Protein AF-A0A3C1SJG8-F1 (afdb_monomer_lite)

Structure (mmCIF, N/CA/C/O backbone):
data_AF-A0A3C1SJG8-F1
#
_entry.id   AF-A0A3C1SJG8-F1
#
loop_
_atom_site.group_PDB
_atom_site.id
_atom_site.type_symbol
_atom_site.label_atom_id
_atom_site.label_alt_id
_atom_site.label_comp_id
_atom_site.label_asym_id
_atom_site.label_entity_id
_atom_site.label_seq_id
_atom_site.pdbx_PDB_ins_code
_atom_site.Cartn_x
_atom_site.Cartn_y
_atom_site.Cartn_z
_atom_site.occupancy
_atom_site.B_iso_or_equiv
_atom_site.auth_seq_id
_atom_site.auth_comp_id
_atom_site.auth_asym_id
_atom_site.auth_atom_id
_atom_site.pdbx_PDB_model_num
ATOM 1 N N . ASP A 1 1 ? 5.113 7.744 7.994 1.00 65.56 1 ASP A N 1
ATOM 2 C CA . ASP A 1 1 ? 3.992 7.647 8.958 1.00 65.56 1 ASP A CA 1
ATOM 3 C C . ASP A 1 1 ? 2.917 8.729 8.841 1.00 65.56 1 ASP A C 1
ATOM 5 O O . ASP A 1 1 ? 2.100 8.865 9.743 1.00 65.56 1 ASP A O 1
ATOM 9 N N . GLU A 1 2 ? 2.831 9.454 7.723 1.00 89.38 2 GLU A N 1
ATOM 10 C CA . GLU A 1 2 ? 1.730 10.394 7.459 1.00 89.38 2 GLU A CA 1
ATOM 11 C C . GLU A 1 2 ? 0.448 9.676 7.010 1.00 89.38 2 GLU A C 1
ATOM 13 O O . GLU A 1 2 ? -0.614 9.899 7.585 1.00 89.38 2 GLU A O 1
ATOM 18 N N . GLY A 1 3 ? 0.557 8.730 6.067 1.00 88.06 3 GLY A N 1
ATOM 19 C CA . GLY A 1 3 ? -0.596 7.968 5.567 1.00 88.06 3 GLY A CA 1
ATOM 20 C C . GLY A 1 3 ? -1.373 7.236 6.669 1.00 88.06 3 GLY A C 1
ATOM 21 O O . GLY A 1 3 ? -2.601 7.237 6.661 1.00 88.06 3 GLY A O 1
ATOM 22 N N . LYS A 1 4 ? -0.672 6.701 7.681 1.00 92.06 4 LYS A N 1
ATOM 23 C CA . LYS A 1 4 ? -1.309 6.086 8.855 1.00 92.06 4 LYS A CA 1
ATOM 24 C C . LYS A 1 4 ? -2.105 7.114 9.673 1.00 92.06 4 LYS A C 1
ATOM 26 O O . LYS A 1 4 ? -3.279 6.883 9.942 1.00 92.06 4 LYS A O 1
ATOM 31 N N . ARG A 1 5 ? -1.516 8.272 9.995 1.00 94.81 5 ARG A N 1
ATOM 32 C CA . ARG A 1 5 ? -2.198 9.346 10.747 1.00 94.81 5 ARG A CA 1
ATOM 33 C C . ARG A 1 5 ? -3.443 9.862 10.022 1.00 94.81 5 ARG A C 1
ATOM 35 O O . ARG A 1 5 ? -4.476 10.084 10.647 1.00 94.81 5 ARG A O 1
ATOM 42 N N . ILE A 1 6 ? -3.361 10.027 8.699 1.00 96.06 6 ILE A N 1
ATOM 43 C CA . ILE A 1 6 ? -4.508 10.431 7.873 1.00 96.06 6 ILE A CA 1
ATOM 44 C C . ILE A 1 6 ? -5.609 9.368 7.953 1.00 96.06 6 ILE A C 1
ATOM 46 O O . ILE A 1 6 ? -6.769 9.706 8.186 1.00 96.06 6 ILE A O 1
ATOM 50 N N . SER A 1 7 ? -5.250 8.087 7.827 1.00 95.75 7 SER A N 1
ATOM 51 C CA . SER A 1 7 ? -6.224 6.998 7.917 1.00 95.75 7 SER A CA 1
ATOM 52 C C . SER A 1 7 ? -6.914 6.930 9.283 1.00 95.75 7 SER A C 1
ATOM 54 O O . SER A 1 7 ? -8.133 6.821 9.331 1.00 95.75 7 SER A O 1
ATOM 56 N N . GLU A 1 8 ? -6.180 7.094 10.388 1.00 95.94 8 GLU A N 1
ATOM 57 C CA . GLU A 1 8 ? -6.737 7.099 11.750 1.00 95.94 8 GLU A CA 1
ATOM 58 C C . GLU A 1 8 ? -7.764 8.219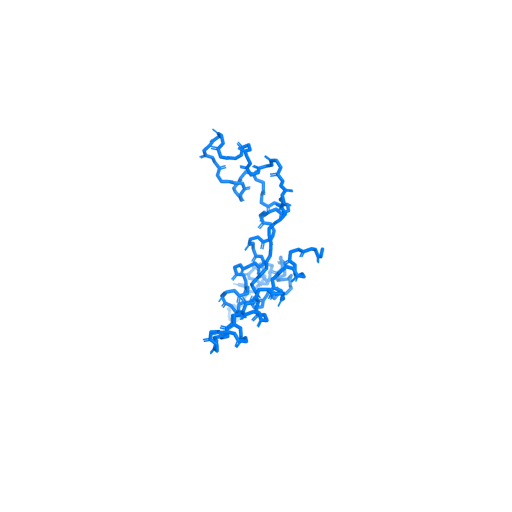 11.941 1.00 95.94 8 GLU A C 1
ATOM 60 O O . GLU A 1 8 ? -8.837 8.003 12.513 1.00 95.94 8 GLU A O 1
ATOM 65 N N . ARG A 1 9 ? -7.478 9.411 11.402 1.00 96.88 9 ARG A N 1
ATOM 66 C CA . ARG A 1 9 ? -8.424 10.529 11.428 1.00 96.88 9 ARG A CA 1
ATOM 67 C C . ARG A 1 9 ? -9.699 10.213 10.645 1.00 96.88 9 ARG A C 1
ATOM 69 O O . ARG A 1 9 ? -10.788 10.486 11.142 1.00 96.88 9 ARG A O 1
ATOM 76 N N . ILE A 1 10 ? -9.581 9.622 9.454 1.00 96.69 10 ILE A N 1
ATOM 77 C CA . ILE A 1 10 ? -10.740 9.234 8.632 1.00 96.69 10 ILE A CA 1
ATOM 78 C C . ILE A 1 10 ? -11.574 8.166 9.345 1.00 96.69 10 ILE A C 1
ATOM 80 O O . ILE A 1 10 ? -12.788 8.316 9.449 1.00 96.69 10 ILE A O 1
ATOM 84 N N . ILE A 1 11 ? -10.931 7.127 9.884 1.00 96.88 11 ILE A N 1
ATOM 85 C CA . ILE A 1 11 ? -11.597 6.049 10.630 1.00 96.88 11 ILE A CA 1
ATOM 86 C C . ILE A 1 11 ? -12.379 6.622 11.816 1.00 96.88 11 ILE A C 1
ATOM 88 O O . ILE A 1 11 ? -13.522 6.235 12.042 1.00 96.88 11 ILE A O 1
ATOM 92 N N . THR A 1 12 ? -11.797 7.590 12.529 1.00 96.88 12 THR A N 1
ATOM 93 C CA . THR A 1 12 ? -12.455 8.259 13.659 1.00 96.88 12 THR A CA 1
ATOM 94 C C . THR A 1 12 ? -13.718 9.001 13.219 1.00 96.88 12 THR A C 1
ATOM 96 O O . THR A 1 12 ? -14.770 8.818 13.821 1.00 96.88 12 THR A O 1
ATOM 99 N N . ILE A 1 13 ? -13.642 9.793 12.144 1.00 97.38 13 ILE A N 1
ATOM 100 C CA . ILE A 1 13 ? -14.786 10.548 11.604 1.00 97.38 13 ILE A CA 1
ATOM 101 C C . ILE A 1 13 ? -15.894 9.589 11.151 1.00 97.38 13 ILE A C 1
ATOM 103 O O . ILE A 1 13 ? -17.058 9.773 11.498 1.00 97.38 13 ILE A O 1
ATOM 107 N N . VAL A 1 14 ? -15.544 8.535 10.412 1.00 97.62 14 VAL A N 1
ATOM 108 C CA . VAL A 1 14 ? -16.521 7.544 9.940 1.00 97.62 14 VAL A CA 1
ATOM 109 C C . VAL A 1 14 ? -17.183 6.815 11.114 1.00 97.62 14 VAL A C 1
ATOM 111 O O . VAL A 1 14 ? -18.404 6.661 11.124 1.00 97.62 14 VAL A O 1
ATOM 114 N N . GLY A 1 15 ? -16.412 6.441 12.136 1.00 97.12 15 GLY A N 1
ATOM 115 C CA . GLY A 1 15 ? -16.954 5.833 13.349 1.00 97.12 15 GLY A CA 1
ATOM 116 C C . GLY A 1 15 ? -17.907 6.767 14.100 1.00 97.12 15 GLY A C 1
ATOM 117 O O . GLY A 1 15 ? -18.985 6.343 14.503 1.00 97.12 15 GLY A O 1
ATOM 118 N N . GLN A 1 16 ? -17.544 8.044 14.241 1.00 97.12 16 GLN A N 1
ATOM 119 C CA . GLN A 1 16 ? -18.337 9.032 14.979 1.00 97.12 16 GLN A CA 1
ATOM 120 C C . GLN A 1 16 ? -19.636 9.425 14.270 1.00 97.12 16 GLN A C 1
ATOM 122 O O . GLN A 1 16 ? -20.671 9.530 14.921 1.00 97.12 16 GLN A O 1
ATOM 127 N N . PHE A 1 17 ? -19.591 9.663 12.957 1.00 98.06 17 PHE A N 1
ATOM 128 C CA . PHE A 1 17 ? -20.718 10.259 12.231 1.00 98.06 17 PHE A CA 1
ATOM 129 C C . PHE A 1 17 ? -21.552 9.253 11.440 1.00 98.06 17 PHE A C 1
ATOM 131 O O . PHE A 1 17 ? -22.722 9.518 11.182 1.00 98.06 17 PHE A O 1
ATOM 138 N N . LEU A 1 18 ? -20.972 8.115 11.047 1.00 96.94 18 LEU A N 1
ATOM 139 C CA . LEU A 1 18 ? -21.653 7.104 10.230 1.00 96.94 18 LEU A CA 1
ATOM 140 C C . LEU A 1 18 ? -21.899 5.794 10.988 1.00 96.94 18 LEU A C 1
ATOM 142 O O . LEU A 1 18 ? -22.531 4.895 10.439 1.00 96.94 18 LEU A O 1
ATOM 146 N N . ASN A 1 19 ? -21.398 5.672 12.226 1.00 93.62 19 ASN A N 1
ATOM 147 C CA . ASN A 1 19 ? -21.445 4.444 13.026 1.00 93.62 19 ASN A CA 1
ATOM 148 C C . ASN A 1 19 ? -20.947 3.209 12.244 1.00 93.62 19 ASN A C 1
ATOM 150 O O . ASN A 1 19 ? -21.477 2.106 12.375 1.00 93.62 19 ASN A O 1
ATOM 154 N N . TYR A 1 20 ? -19.943 3.409 11.384 1.00 96.00 20 TYR A N 1
ATOM 155 C CA . TYR A 1 20 ? -19.382 2.365 10.534 1.00 96.00 20 TYR A CA 1
ATOM 156 C C . TYR A 1 20 ? -17.930 2.087 10.917 1.00 96.00 20 TYR A C 1
ATOM 158 O O . TYR A 1 20 ? -17.157 3.002 11.206 1.00 96.00 20 TYR A O 1
ATOM 166 N N . LYS A 1 21 ? -17.542 0.810 10.902 1.00 92.88 21 LYS A N 1
ATOM 167 C CA . LYS A 1 21 ? -16.170 0.391 11.196 1.00 92.88 21 LYS A CA 1
ATOM 168 C C . LYS A 1 21 ? -15.378 0.270 9.897 1.00 92.88 21 LYS A C 1
ATOM 170 O O . LYS A 1 21 ? -15.744 -0.500 9.015 1.00 92.88 21 LYS A O 1
ATOM 175 N N . VAL A 1 22 ? -14.282 1.017 9.801 1.00 94.00 22 VAL A N 1
ATOM 176 C CA . VAL A 1 22 ? -13.363 0.991 8.656 1.00 94.00 22 VAL A CA 1
ATOM 177 C C . VAL A 1 22 ? -12.012 0.460 9.111 1.00 94.00 22 VAL A C 1
ATOM 179 O O . VAL A 1 22 ? -11.462 0.941 10.101 1.00 94.00 22 VAL A O 1
ATOM 182 N N . ASP A 1 23 ? -11.472 -0.502 8.368 1.00 91.38 23 ASP A N 1
ATOM 183 C CA . ASP A 1 23 ? -10.170 -1.098 8.650 1.00 91.38 23 ASP A CA 1
ATOM 184 C C . ASP A 1 23 ? -9.065 -0.455 7.800 1.00 91.38 23 ASP A C 1
ATOM 186 O O . ASP A 1 23 ? -9.228 -0.174 6.611 1.00 91.38 23 ASP A O 1
ATOM 190 N N . TYR A 1 24 ? -7.901 -0.249 8.413 1.00 93.06 24 TYR A N 1
ATOM 191 C CA . TYR A 1 24 ? -6.710 0.235 7.723 1.00 93.06 24 TYR A CA 1
ATOM 192 C C . TYR A 1 24 ? -5.911 -0.926 7.116 1.00 93.06 24 TYR A C 1
ATOM 194 O O . TYR A 1 24 ? -5.379 -1.767 7.841 1.00 93.06 24 TYR A O 1
ATOM 202 N N . ILE A 1 25 ? -5.766 -0.940 5.787 1.00 92.88 25 ILE A N 1
ATOM 203 C CA . ILE A 1 25 ? -5.053 -2.009 5.057 1.00 92.88 25 ILE A CA 1
ATOM 204 C C . ILE A 1 25 ? -3.599 -1.656 4.697 1.00 92.88 25 ILE A C 1
ATOM 206 O O . ILE A 1 25 ? -2.768 -2.547 4.493 1.00 92.88 25 ILE A O 1
ATOM 210 N N . GLY A 1 26 ? -3.246 -0.369 4.664 1.00 93.50 26 GLY A N 1
ATOM 211 C CA . GLY A 1 26 ? -1.887 0.085 4.377 1.00 93.50 26 GLY A CA 1
ATOM 212 C C . GLY A 1 26 ? -1.829 1.391 3.592 1.00 93.50 26 GLY A C 1
ATOM 213 O O . GLY A 1 26 ? -2.804 2.128 3.492 1.00 93.50 26 GLY A O 1
ATOM 214 N N . PHE A 1 27 ? -0.651 1.660 3.036 1.00 94.75 27 PHE A N 1
ATOM 215 C CA . PHE A 1 27 ? -0.357 2.830 2.216 1.00 94.75 27 PHE A CA 1
ATOM 216 C C . PHE A 1 27 ? 0.639 2.449 1.117 1.00 94.75 27 PHE A C 1
ATOM 218 O O . PHE A 1 27 ? 1.342 1.440 1.227 1.00 94.75 27 PHE A O 1
ATOM 225 N N . VAL A 1 28 ? 0.717 3.270 0.074 1.00 94.94 28 VAL A N 1
ATOM 226 C CA . VAL A 1 28 ? 1.663 3.113 -1.035 1.00 94.94 28 VAL A CA 1
ATOM 227 C C . VAL A 1 28 ? 2.558 4.348 -1.067 1.00 94.94 28 VAL A C 1
ATOM 229 O O . VAL A 1 28 ? 2.060 5.466 -0.949 1.00 94.94 28 VAL A O 1
ATOM 232 N N . TYR A 1 29 ? 3.874 4.151 -1.169 1.00 94.31 29 TYR A N 1
ATOM 233 C CA . TYR A 1 29 ? 4.808 5.265 -1.333 1.00 94.31 29 TYR A CA 1
ATOM 234 C C . TYR A 1 29 ? 4.649 5.904 -2.708 1.00 94.31 29 TYR A C 1
ATOM 236 O O . TYR A 1 29 ? 4.509 5.191 -3.704 1.00 94.31 29 TYR A O 1
ATOM 244 N N . ASP A 1 30 ? 4.750 7.229 -2.747 1.00 94.69 30 ASP A N 1
ATOM 245 C CA . ASP A 1 30 ? 4.957 7.942 -3.998 1.00 94.69 30 ASP A CA 1
ATOM 246 C C . ASP A 1 30 ? 6.350 7.602 -4.549 1.00 94.69 30 ASP A C 1
ATOM 248 O O . ASP A 1 30 ? 7.355 7.655 -3.832 1.00 94.69 30 ASP A O 1
ATOM 252 N N . ASP A 1 31 ? 6.392 7.157 -5.800 1.00 96.56 31 ASP A N 1
ATOM 253 C CA . ASP A 1 31 ? 7.597 6.667 -6.461 1.00 96.56 31 ASP A CA 1
ATOM 254 C C . ASP A 1 31 ? 7.463 6.881 -7.981 1.00 96.56 31 ASP A C 1
ATOM 256 O O . ASP A 1 31 ? 6.496 6.393 -8.587 1.00 96.56 31 ASP A O 1
ATOM 260 N N . PRO A 1 32 ? 8.437 7.545 -8.637 1.00 97.12 32 PRO A N 1
ATOM 261 C CA . PRO A 1 32 ? 8.420 7.781 -10.083 1.00 97.12 32 PRO A CA 1
ATOM 262 C C . PRO A 1 32 ? 8.268 6.510 -10.929 1.00 97.12 32 PRO A C 1
ATOM 264 O O . PRO A 1 32 ? 7.813 6.575 -12.075 1.00 97.12 32 PRO A O 1
ATOM 267 N N . 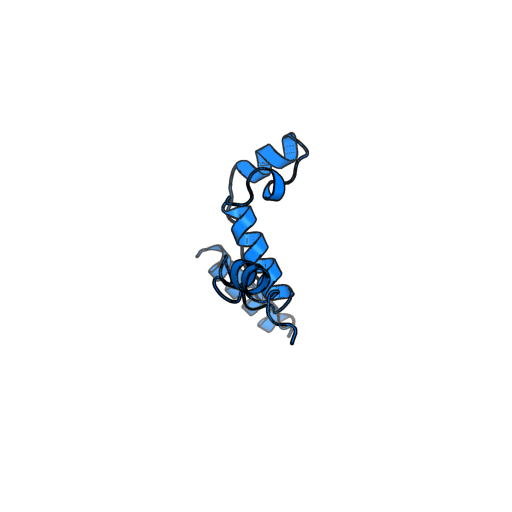VAL A 1 33 ? 8.617 5.336 -10.384 1.00 96.38 33 VAL A N 1
ATOM 268 C CA . VAL A 1 33 ? 8.429 4.047 -11.060 1.00 96.38 33 VAL A CA 1
ATOM 269 C C . VAL A 1 33 ? 6.970 3.804 -11.441 1.00 96.38 33 VAL A C 1
ATOM 271 O O . VAL A 1 33 ? 6.722 3.170 -12.467 1.00 96.38 33 VAL A O 1
ATOM 274 N N . VAL A 1 34 ? 6.007 4.316 -10.666 1.00 97.00 34 VAL A N 1
ATOM 275 C CA . VAL A 1 34 ? 4.576 4.172 -10.955 1.00 97.00 34 VAL A CA 1
ATOM 276 C C . VAL A 1 34 ? 4.240 4.926 -12.238 1.00 97.00 34 VAL A C 1
ATOM 278 O O . VAL A 1 34 ? 3.720 4.326 -13.178 1.00 97.00 34 VAL A O 1
ATOM 281 N N . GLN A 1 35 ? 4.627 6.200 -12.331 1.00 97.50 35 GLN A N 1
ATOM 282 C CA . GLN A 1 35 ? 4.387 7.027 -13.515 1.00 97.50 35 GLN A CA 1
ATOM 283 C C . GLN A 1 35 ? 5.095 6.462 -14.754 1.00 97.50 35 GLN A C 1
ATOM 285 O O . GLN A 1 35 ? 4.479 6.312 -15.811 1.00 97.50 35 GLN A O 1
ATOM 290 N N . ALA A 1 36 ? 6.369 6.080 -14.624 1.00 97.12 36 ALA A N 1
ATOM 291 C CA . ALA A 1 36 ? 7.128 5.485 -15.721 1.00 97.12 36 ALA A CA 1
ATOM 292 C C . ALA A 1 36 ? 6.491 4.176 -16.226 1.00 97.12 36 ALA A C 1
ATOM 294 O O . ALA A 1 36 ? 6.484 3.905 -17.427 1.00 97.12 36 ALA A O 1
ATOM 295 N N . SER A 1 37 ? 5.936 3.375 -15.316 1.00 96.94 37 SER A N 1
ATOM 296 C CA . SER A 1 37 ? 5.256 2.114 -15.629 1.00 96.94 37 SER A CA 1
ATOM 297 C C . SER A 1 37 ? 3.927 2.326 -16.354 1.00 96.94 37 SER A C 1
ATOM 299 O O . SER A 1 37 ? 3.620 1.583 -17.286 1.00 96.94 37 SER A O 1
ATOM 301 N N . VAL A 1 38 ? 3.172 3.369 -15.987 1.00 97.25 38 VAL A N 1
ATOM 302 C CA . VAL A 1 38 ? 1.938 3.768 -16.686 1.00 97.25 38 VAL A CA 1
ATOM 303 C C . VAL A 1 38 ? 2.244 4.195 -18.121 1.00 97.25 38 VAL A C 1
ATOM 305 O O . VAL A 1 38 ? 1.632 3.670 -19.048 1.00 97.25 38 VAL A O 1
ATOM 308 N N . ILE A 1 39 ? 3.236 5.073 -18.321 1.00 98.00 39 ILE A N 1
ATOM 309 C CA . ILE A 1 39 ? 3.641 5.553 -19.657 1.00 98.00 39 ILE A CA 1
ATOM 310 C C . ILE A 1 39 ? 4.063 4.386 -20.557 1.00 98.00 39 ILE A C 1
ATOM 312 O O . ILE A 1 39 ? 3.710 4.336 -21.730 1.00 98.00 39 ILE A O 1
ATOM 316 N N . ARG A 1 40 ? 4.805 3.424 -20.001 1.00 97.44 40 ARG A N 1
ATOM 317 C CA . ARG A 1 40 ? 5.281 2.236 -20.726 1.00 97.44 40 ARG A CA 1
ATOM 318 C C . ARG A 1 40 ? 4.23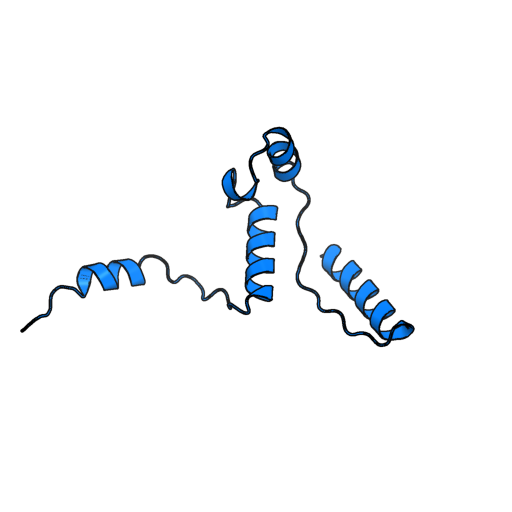0 1.133 -20.858 1.00 97.44 40 ARG A C 1
ATOM 320 O O . ARG A 1 40 ? 4.549 0.081 -21.404 1.00 97.44 40 ARG A O 1
ATOM 327 N N . GLN A 1 41 ? 3.030 1.334 -20.309 1.00 97.62 41 GLN A N 1
ATOM 328 C CA . GLN A 1 41 ? 1.950 0.346 -20.260 1.00 97.62 41 GLN A CA 1
ATOM 329 C C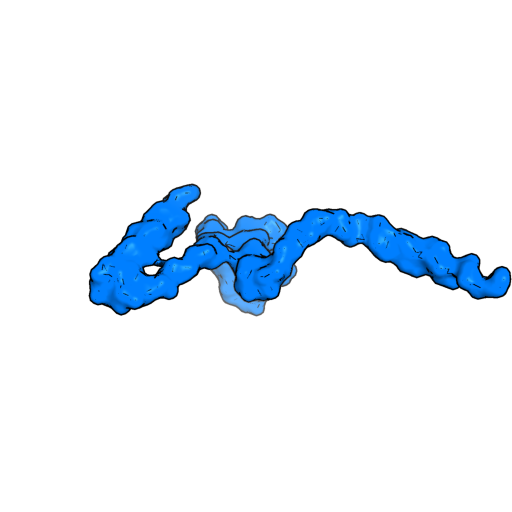 . GLN A 1 41 ? 2.401 -1.019 -19.716 1.00 97.62 41 GLN A C 1
ATOM 331 O O . GLN A 1 41 ? 1.935 -2.073 -20.147 1.00 97.62 41 GLN A O 1
ATOM 336 N N . LYS A 1 42 ? 3.325 -1.012 -18.750 1.00 97.06 42 LYS A N 1
ATOM 337 C CA . LYS A 1 42 ? 3.853 -2.227 -18.129 1.00 97.06 42 LYS A CA 1
ATOM 338 C C . LYS A 1 42 ? 3.810 -2.072 -16.612 1.00 97.06 42 LYS A C 1
ATOM 340 O O . LYS A 1 42 ? 4.487 -1.182 -16.106 1.00 97.06 42 LYS A O 1
ATOM 345 N N . PRO A 1 43 ? 3.066 -2.913 -15.869 1.00 96.94 43 PRO A N 1
ATOM 346 C CA . PRO A 1 43 ? 2.881 -2.737 -14.428 1.00 96.94 43 PRO A CA 1
ATOM 347 C C . PRO A 1 43 ? 4.200 -2.648 -13.652 1.00 96.94 43 PRO A C 1
ATOM 349 O O . PRO A 1 43 ? 5.092 -3.478 -13.847 1.00 96.94 43 PRO A O 1
ATOM 352 N N . PHE A 1 44 ? 4.302 -1.704 -12.707 1.00 96.19 44 PHE A N 1
ATOM 353 C CA . PHE A 1 44 ? 5.520 -1.505 -11.903 1.00 96.19 44 PHE A CA 1
ATOM 354 C C . PHE A 1 44 ? 5.904 -2.749 -11.094 1.00 96.19 44 PHE A C 1
ATOM 356 O O . PHE A 1 44 ? 7.085 -2.991 -10.874 1.00 96.19 44 PHE A O 1
ATOM 363 N N . MET A 1 45 ? 4.934 -3.590 -10.718 1.00 95.94 45 MET A N 1
ATOM 364 C CA . MET A 1 45 ? 5.196 -4.873 -10.058 1.00 95.94 45 MET A CA 1
ATOM 365 C C . MET A 1 45 ? 5.952 -5.871 -10.944 1.00 95.94 45 MET A C 1
ATOM 367 O O . MET A 1 45 ? 6.685 -6.703 -10.420 1.00 95.94 45 MET A O 1
ATOM 371 N N . VAL A 1 46 ? 5.773 -5.797 -12.266 1.00 95.44 46 VAL A N 1
ATOM 372 C CA . VAL A 1 46 ? 6.459 -6.657 -13.244 1.00 95.44 46 VAL A CA 1
ATOM 373 C C . VAL A 1 46 ? 7.795 -6.040 -13.653 1.00 95.44 46 VAL A C 1
ATOM 375 O O . VAL A 1 46 ? 8.774 -6.755 -13.837 1.00 95.44 46 VAL A O 1
ATOM 378 N N . VAL A 1 47 ? 7.848 -4.712 -13.809 1.00 94.06 47 VAL A N 1
ATOM 379 C CA . VAL A 1 47 ? 9.072 -3.988 -14.198 1.00 94.06 47 VAL A CA 1
ATOM 380 C C . VAL A 1 47 ? 10.098 -3.961 -13.067 1.00 94.06 47 VAL A C 1
ATOM 382 O O . VAL A 1 47 ? 11.278 -4.189 -13.308 1.00 94.06 47 VAL A O 1
ATOM 385 N N . ASN A 1 48 ? 9.658 -3.662 -11.844 1.00 94.31 48 ASN A N 1
ATOM 386 C CA . ASN A 1 48 ? 10.507 -3.540 -10.666 1.00 94.31 48 ASN A CA 1
ATOM 387 C C . ASN A 1 48 ? 9.782 -4.101 -9.421 1.00 94.31 48 ASN A C 1
ATOM 389 O O . ASN A 1 48 ? 9.197 -3.343 -8.635 1.00 94.31 48 ASN A O 1
ATOM 393 N N . PRO A 1 49 ? 9.824 -5.430 -9.209 1.00 94.94 49 PRO A N 1
ATOM 394 C CA . PRO A 1 49 ? 9.104 -6.107 -8.124 1.00 94.94 49 PRO A CA 1
ATOM 395 C C . PRO A 1 49 ? 9.625 -5.779 -6.716 1.00 94.94 49 PRO A C 1
ATOM 397 O O . PRO A 1 49 ? 8.976 -6.146 -5.730 1.00 94.94 49 PRO A O 1
ATOM 400 N N . THR A 1 50 ? 10.794 -5.144 -6.621 1.00 95.69 50 THR A N 1
ATOM 401 C CA . THR A 1 50 ? 11.454 -4.715 -5.379 1.00 95.69 50 THR A CA 1
ATOM 402 C C . THR A 1 50 ? 11.290 -3.218 -5.108 1.00 95.69 50 THR A C 1
ATOM 404 O O . THR A 1 50 ? 11.799 -2.723 -4.108 1.00 95.69 50 THR A O 1
ATOM 407 N N . SER A 1 51 ? 10.588 -2.485 -5.980 1.00 96.44 51 SER A N 1
ATOM 408 C CA . SER A 1 51 ? 10.262 -1.076 -5.750 1.00 96.44 51 SER A CA 1
ATOM 409 C C . SER A 1 51 ? 9.383 -0.899 -4.510 1.00 96.44 51 SER A C 1
ATOM 411 O O . SER A 1 51 ? 8.582 -1.774 -4.166 1.00 96.44 51 SER A O 1
ATOM 413 N N . LYS A 1 52 ? 9.493 0.260 -3.849 1.00 95.94 52 LYS A N 1
ATOM 414 C CA . LYS A 1 52 ? 8.687 0.599 -2.666 1.00 95.94 52 LYS A CA 1
ATOM 415 C C . LYS A 1 52 ? 7.178 0.401 -2.892 1.00 95.94 52 LYS A C 1
ATOM 417 O O . LYS A 1 52 ? 6.569 -0.286 -2.071 1.00 95.94 52 LYS A O 1
ATOM 422 N N . PRO A 1 53 ? 6.558 0.898 -3.984 1.00 96.69 53 PRO A N 1
ATOM 423 C CA . PRO A 1 53 ? 5.135 0.665 -4.235 1.00 96.69 53 PRO A CA 1
ATOM 424 C C . PRO A 1 53 ? 4.795 -0.812 -4.479 1.00 96.69 53 PRO A C 1
ATOM 426 O O . PRO A 1 53 ? 3.753 -1.275 -4.017 1.00 96.69 53 PRO A O 1
ATOM 429 N N . ALA A 1 54 ? 5.667 -1.583 -5.142 1.00 97.00 54 ALA A N 1
ATOM 430 C CA . ALA A 1 54 ? 5.445 -3.017 -5.343 1.00 97.00 54 ALA A CA 1
ATOM 431 C C . ALA A 1 54 ? 5.472 -3.793 -4.018 1.00 97.00 54 ALA A C 1
ATOM 433 O O . ALA A 1 54 ? 4.642 -4.675 -3.798 1.00 97.00 54 ALA A O 1
ATOM 434 N N . VAL A 1 55 ? 6.398 -3.451 -3.120 1.00 95.81 55 VAL A N 1
ATOM 435 C CA . VAL A 1 55 ? 6.490 -4.052 -1.782 1.00 95.81 55 VAL A CA 1
ATOM 436 C C . VAL A 1 55 ? 5.288 -3.651 -0.921 1.00 95.81 55 VAL A C 1
ATOM 438 O O . VAL A 1 55 ? 4.662 -4.521 -0.319 1.00 95.81 55 VAL A O 1
ATOM 441 N N . CYS A 1 56 ? 4.888 -2.374 -0.925 1.00 95.50 56 CYS A N 1
ATOM 442 C CA . CYS A 1 56 ? 3.663 -1.908 -0.264 1.00 95.50 56 CYS A CA 1
ATOM 443 C C . CYS A 1 56 ? 2.433 -2.702 -0.704 1.00 95.50 56 CYS A C 1
ATOM 445 O O . CYS A 1 56 ? 1.665 -3.165 0.138 1.00 95.50 56 CYS A O 1
ATOM 447 N N . LEU A 1 57 ? 2.267 -2.898 -2.014 1.00 95.44 57 LEU A N 1
ATOM 448 C CA . LEU A 1 57 ? 1.121 -3.623 -2.546 1.00 95.44 57 LEU A CA 1
ATOM 449 C C . LEU A 1 57 ? 1.140 -5.100 -2.132 1.00 95.44 57 LEU A C 1
ATOM 451 O O . LEU A 1 57 ? 0.103 -5.622 -1.738 1.00 95.44 57 LEU A O 1
ATOM 455 N N . LYS A 1 58 ? 2.313 -5.750 -2.097 1.00 94.19 58 LYS A N 1
ATOM 456 C CA . LYS A 1 58 ? 2.454 -7.110 -1.540 1.00 94.19 58 LYS A CA 1
ATOM 457 C C . LYS A 1 58 ? 2.020 -7.181 -0.072 1.00 94.19 58 LYS A C 1
ATOM 459 O O . LYS A 1 58 ? 1.326 -8.117 0.308 1.00 94.19 58 LYS A O 1
ATOM 464 N N . HIS A 1 59 ? 2.387 -6.196 0.751 1.00 92.94 59 HIS A N 1
ATOM 465 C CA . HIS A 1 59 ? 1.940 -6.135 2.149 1.00 92.94 59 HIS A CA 1
ATOM 466 C C . HIS A 1 59 ? 0.429 -5.917 2.282 1.00 92.94 59 HIS A C 1
ATOM 468 O O . HIS A 1 59 ? -0.189 -6.513 3.161 1.00 92.94 59 HIS A O 1
ATOM 474 N N . ILE A 1 60 ? -0.166 -5.079 1.427 1.00 94.38 60 ILE A N 1
ATOM 475 C CA . ILE A 1 60 ? -1.618 -4.853 1.403 1.00 94.38 60 ILE A CA 1
ATOM 476 C C . ILE A 1 60 ? -2.346 -6.146 1.024 1.00 94.38 60 ILE A C 1
ATOM 478 O O . ILE A 1 60 ? -3.271 -6.544 1.726 1.00 94.38 60 ILE A O 1
ATOM 482 N N . VAL A 1 61 ? -1.894 -6.832 -0.031 1.00 94.06 61 VAL A N 1
ATOM 483 C CA . VAL A 1 61 ? -2.461 -8.116 -0.468 1.00 94.06 61 VAL A CA 1
ATOM 484 C C . VAL A 1 61 ? -2.376 -9.160 0.647 1.00 94.06 61 VAL A C 1
ATOM 486 O O . VAL A 1 61 ? -3.396 -9.755 0.972 1.00 94.06 61 VAL A O 1
ATOM 489 N N . GLY A 1 62 ? -1.226 -9.303 1.318 1.00 91.00 62 GLY A N 1
ATOM 490 C CA . GLY A 1 62 ? -1.090 -10.241 2.443 1.00 91.00 62 GLY A CA 1
ATOM 491 C C . GLY A 1 62 ? -2.073 -9.967 3.591 1.00 91.00 62 GLY A C 1
ATOM 492 O O . GLY A 1 62 ? -2.655 -10.892 4.153 1.00 91.00 62 GLY A O 1
ATOM 493 N N . ARG A 1 63 ? -2.353 -8.690 3.902 1.00 88.50 63 ARG A N 1
ATOM 494 C CA . ARG A 1 63 ? -3.383 -8.337 4.899 1.00 88.50 63 ARG A CA 1
ATOM 495 C C . ARG A 1 63 ? -4.800 -8.689 4.447 1.00 88.50 63 ARG A C 1
ATOM 497 O O . ARG A 1 63 ? -5.602 -9.099 5.281 1.00 88.50 63 ARG A O 1
ATOM 504 N N . ILE A 1 64 ? -5.111 -8.521 3.162 1.00 90.12 64 ILE A N 1
ATOM 505 C CA . ILE A 1 64 ? -6.432 -8.843 2.597 1.00 90.12 64 ILE A CA 1
ATOM 506 C C . ILE A 1 64 ? -6.654 -10.356 2.580 1.00 90.12 64 ILE A C 1
ATOM 508 O O . ILE A 1 64 ? -7.704 -10.836 2.998 1.00 90.12 64 ILE A O 1
ATOM 512 N N . GLU A 1 65 ? -5.651 -11.107 2.133 1.00 89.75 65 GLU A N 1
ATOM 513 C CA . GLU A 1 65 ? -5.706 -12.565 2.035 1.00 89.75 65 GLU A CA 1
ATOM 514 C C . GLU A 1 65 ? -5.636 -13.259 3.406 1.00 89.75 65 GLU A C 1
ATOM 516 O O . GLU A 1 65 ? -5.853 -14.466 3.487 1.00 89.75 65 GLU A O 1
ATOM 521 N N . LYS A 1 66 ? -5.349 -12.512 4.488 1.00 76.50 66 LYS A N 1
ATOM 522 C CA . LYS A 1 66 ? -5.043 -13.045 5.830 1.00 76.50 66 LYS A CA 1
ATOM 523 C C . LYS A 1 66 ? -3.924 -14.090 5.803 1.00 76.50 66 LYS A C 1
ATOM 525 O O . LYS A 1 66 ? -3.818 -14.926 6.698 1.00 76.50 66 LYS A O 1
ATOM 530 N N . THR A 1 67 ? -3.091 -14.043 4.772 1.00 61.12 67 THR A N 1
ATOM 531 C CA . THR A 1 67 ? -1.850 -14.787 4.701 1.00 61.12 67 THR A CA 1
ATOM 532 C C . THR A 1 67 ? -0.840 -13.987 5.506 1.00 61.12 67 THR A C 1
ATOM 534 O O . THR A 1 67 ? -0.291 -12.983 5.045 1.00 61.12 67 THR A O 1
ATOM 537 N N . ASP A 1 68 ? -0.602 -14.407 6.752 1.00 50.28 68 ASP A N 1
ATOM 538 C CA . ASP A 1 68 ? 0.624 -14.012 7.434 1.00 50.28 68 ASP A CA 1
ATOM 539 C C . ASP A 1 68 ? 1.763 -14.312 6.460 1.00 50.28 68 ASP A C 1
ATOM 541 O O . ASP A 1 68 ? 1.862 -1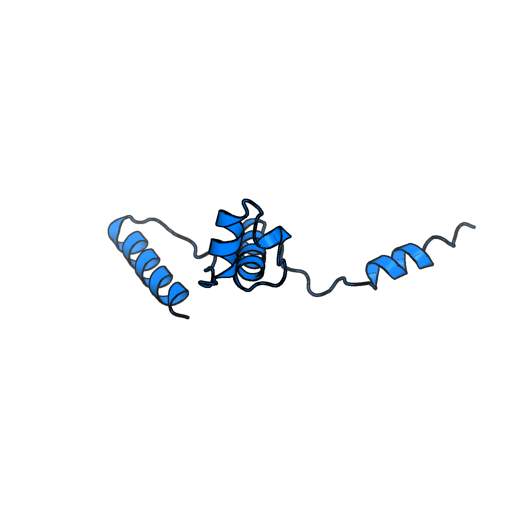5.430 5.949 1.00 50.28 68 ASP A O 1
ATOM 545 N N . MET A 1 69 ? 2.581 -13.307 6.130 1.00 51.56 69 MET A N 1
ATOM 546 C CA . MET A 1 69 ? 3.802 -13.546 5.370 1.00 51.56 69 MET A CA 1
ATOM 547 C C . MET A 1 69 ? 4.687 -14.421 6.252 1.00 51.56 69 MET A C 1
ATOM 549 O O . MET A 1 69 ? 5.487 -13.915 7.038 1.00 51.56 69 MET A O 1
ATOM 553 N N . THR A 1 70 ? 4.498 -15.736 6.168 1.00 47.25 70 THR A N 1
ATOM 554 C CA . THR A 1 70 ? 5.312 -16.735 6.839 1.00 47.25 70 THR A CA 1
ATOM 555 C C . THR A 1 70 ? 6.734 -16.468 6.390 1.00 47.25 70 THR A C 1
ATOM 557 O O . THR A 1 70 ? 7.071 -16.617 5.210 1.00 47.25 70 THR A O 1
ATOM 560 N N . GLY A 1 71 ? 7.531 -15.937 7.315 1.00 48.31 71 GLY A N 1
ATOM 561 C CA . GLY A 1 71 ? 8.879 -15.487 7.036 1.00 48.31 71 GLY A CA 1
ATOM 562 C C . GLY A 1 71 ? 9.668 -16.588 6.342 1.00 48.31 71 GLY A C 1
ATOM 563 O O . GLY A 1 71 ? 9.721 -17.710 6.826 1.00 48.31 71 GLY A O 1
ATOM 564 N N . SER A 1 72 ? 10.290 -16.240 5.216 1.00 50.72 72 SER A N 1
ATOM 565 C CA . SER A 1 72 ? 11.424 -16.964 4.641 1.00 50.72 72 SER A CA 1
ATOM 566 C C . SER A 1 72 ? 11.304 -18.499 4.659 1.00 50.72 72 SER A C 1
ATOM 568 O O . SER A 1 72 ? 12.166 -19.200 5.187 1.00 50.72 72 SER A O 1
ATOM 570 N N . GLU A 1 73 ? 10.300 -19.055 3.982 1.00 52.88 73 GLU A N 1
ATOM 571 C CA . GLU A 1 73 ? 10.392 -20.439 3.487 1.00 52.88 73 GLU A CA 1
ATOM 572 C C . GLU A 1 73 ? 11.236 -20.515 2.192 1.00 52.88 73 GLU A C 1
ATOM 574 O O . GLU A 1 73 ? 10.941 -21.251 1.251 1.00 52.88 73 GLU A O 1
ATOM 579 N N . GLY A 1 74 ? 12.303 -19.714 2.103 1.00 68.50 74 GLY A N 1
ATOM 580 C CA . GLY A 1 74 ? 13.224 -19.710 0.970 1.00 68.50 74 GLY A CA 1
ATOM 581 C C . GLY A 1 74 ? 14.157 -20.922 0.990 1.00 68.50 74 GLY A C 1
ATOM 582 O O . GLY A 1 74 ? 14.685 -21.273 2.041 1.00 68.50 74 GLY A O 1
ATOM 583 N N . VAL A 1 75 ? 14.367 -21.528 -0.189 1.00 68.06 75 VAL A N 1
ATOM 584 C CA . VAL A 1 75 ? 15.320 -22.596 -0.596 1.00 68.06 75 VAL A CA 1
ATOM 585 C C . VAL A 1 75 ? 15.327 -23.897 0.230 1.00 68.06 75 VAL A C 1
ATOM 587 O O . VAL A 1 75 ? 15.445 -24.971 -0.351 1.00 68.06 75 VAL A O 1
ATOM 590 N N . LYS A 1 76 ? 15.128 -23.865 1.550 1.00 70.38 76 LYS A N 1
ATOM 591 C CA . LYS A 1 76 ? 15.063 -25.036 2.436 1.00 70.38 76 LYS A CA 1
ATOM 592 C C . LYS A 1 76 ? 13.929 -25.990 2.058 1.00 70.38 76 LYS A C 1
ATOM 594 O O . LYS A 1 76 ? 14.165 -27.193 1.976 1.00 70.38 76 LYS A O 1
ATOM 599 N N . ASN A 1 77 ? 12.738 -25.473 1.746 1.00 69.69 77 ASN A N 1
ATOM 600 C CA . ASN A 1 77 ? 11.613 -26.304 1.294 1.00 69.69 77 ASN A CA 1
ATOM 601 C C . ASN A 1 77 ? 11.816 -26.846 -0.135 1.00 69.69 77 ASN A C 1
ATOM 603 O O . ASN A 1 77 ? 11.387 -27.961 -0.431 1.00 69.69 77 ASN A O 1
ATOM 607 N N . PHE A 1 78 ? 12.556 -26.130 -0.990 1.00 75.50 78 PHE A N 1
ATOM 608 C CA . PHE A 1 78 ? 12.945 -26.610 -2.323 1.00 75.50 78 PHE A CA 1
ATOM 609 C C . PHE A 1 78 ? 14.015 -27.716 -2.254 1.00 75.50 78 PHE A C 1
ATOM 611 O O . PHE A 1 78 ? 13.855 -28.758 -2.886 1.00 75.50 78 PHE A O 1
ATOM 618 N N . LEU A 1 79 ? 15.052 -27.551 -1.423 1.00 76.69 79 LEU A N 1
ATOM 619 C CA . LEU A 1 79 ? 16.078 -28.572 -1.166 1.00 76.69 79 LEU A CA 1
ATOM 620 C C . LEU A 1 79 ? 15.489 -29.816 -0.494 1.00 76.69 79 LEU A C 1
ATOM 622 O O . LEU A 1 79 ? 15.821 -30.931 -0.885 1.00 76.69 79 LEU A O 1
ATOM 626 N N . LYS A 1 80 ? 14.566 -29.653 0.464 1.00 73.38 80 LYS A N 1
ATOM 627 C CA . LYS A 1 80 ? 13.873 -30.778 1.112 1.00 73.38 80 LYS A CA 1
ATOM 628 C C . LYS A 1 80 ? 13.088 -31.622 0.105 1.00 73.38 80 LYS A C 1
ATOM 630 O O . LYS A 1 80 ? 13.080 -32.845 0.216 1.00 73.38 80 LYS A O 1
ATOM 635 N N . LYS A 1 81 ? 12.472 -30.990 -0.899 1.00 71.06 81 LYS A N 1
ATOM 636 C CA . LYS A 1 81 ? 11.745 -31.688 -1.968 1.00 71.06 81 LYS A CA 1
ATOM 637 C C . LYS A 1 81 ? 12.685 -32.397 -2.953 1.00 71.06 81 LYS A C 1
ATOM 639 O O . LYS A 1 81 ? 12.320 -33.442 -3.476 1.00 71.06 81 LYS A O 1
ATOM 644 N N . PHE A 1 82 ? 13.898 -31.876 -3.151 1.00 74.88 82 PHE A N 1
ATOM 645 C CA . PHE A 1 82 ? 14.918 -32.493 -4.007 1.00 74.88 82 PHE A CA 1
ATOM 646 C C . PHE A 1 82 ? 15.653 -33.659 -3.320 1.00 74.88 82 PHE A C 1
ATOM 648 O O . PHE A 1 82 ? 15.950 -34.667 -3.950 1.00 74.88 82 PHE A O 1
ATOM 655 N N . ILE A 1 83 ? 15.905 -33.554 -2.013 1.00 77.00 83 ILE A N 1
ATOM 656 C CA . ILE A 1 83 ? 16.642 -34.559 -1.225 1.00 77.00 83 ILE A CA 1
ATOM 657 C C . ILE A 1 83 ? 15.703 -35.643 -0.655 1.00 77.00 83 ILE A C 1
ATOM 659 O O . ILE A 1 83 ? 16.130 -36.764 -0.392 1.00 77.00 83 ILE A O 1
ATOM 663 N N . GLY A 1 84 ? 14.407 -35.352 -0.495 1.00 61.12 84 GLY A N 1
ATOM 664 C CA . GLY A 1 84 ? 13.413 -36.278 0.063 1.00 61.12 84 GLY A CA 1
ATOM 665 C C . GLY A 1 84 ? 12.819 -37.304 -0.914 1.00 61.12 84 GLY A C 1
ATOM 666 O O . GLY A 1 84 ? 12.086 -38.183 -0.473 1.00 61.12 84 GLY A O 1
ATOM 667 N N . GLY A 1 85 ? 13.119 -37.225 -2.216 1.00 55.25 85 GLY A N 1
ATOM 668 C CA . GLY A 1 85 ? 12.576 -38.128 -3.247 1.00 55.25 85 GLY A CA 1
ATOM 669 C C . GLY A 1 85 ? 13.268 -39.494 -3.366 1.00 55.25 85 GLY A C 1
ATOM 670 O O . GLY A 1 85 ? 12.914 -40.278 -4.240 1.00 55.25 85 GLY A O 1
ATOM 671 N N . GLY A 1 86 ? 14.258 -39.781 -2.513 1.00 56.62 86 GLY A N 1
ATOM 67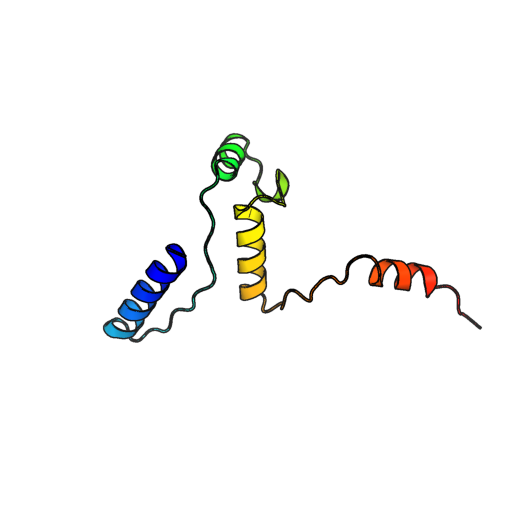2 C CA . GLY A 1 86 ? 15.140 -40.949 -2.618 1.00 56.62 86 GLY A CA 1
ATOM 673 C C . GLY A 1 86 ? 15.009 -41.990 -1.503 1.00 56.62 86 GLY A C 1
ATOM 674 O O . GLY A 1 86 ? 16.012 -42.603 -1.152 1.00 56.62 86 GLY A O 1
ATOM 675 N N . LYS A 1 87 ? 13.825 -42.190 -0.910 1.00 50.09 87 LYS A N 1
ATOM 676 C CA . LYS A 1 87 ? 13.566 -43.356 -0.044 1.00 50.09 87 LYS A CA 1
ATOM 677 C C . LYS A 1 87 ? 12.241 -44.020 -0.402 1.00 50.09 87 LYS A C 1
ATOM 679 O O . LYS A 1 87 ? 11.210 -43.723 0.188 1.00 50.09 87 LYS A O 1
ATOM 684 N N . ASN A 1 88 ? 12.312 -44.936 -1.364 1.00 47.97 88 ASN A N 1
ATOM 685 C CA . ASN A 1 88 ? 11.371 -46.038 -1.499 1.00 47.97 88 ASN A CA 1
ATOM 686 C C . ASN A 1 88 ? 12.146 -47.343 -1.275 1.00 47.97 88 ASN A C 1
ATOM 688 O O . ASN A 1 88 ? 13.113 -47.589 -1.994 1.00 47.97 88 ASN A O 1
ATOM 692 N N . LYS A 1 89 ? 11.620 -48.153 -0.346 1.00 39.06 89 LYS A N 1
ATOM 693 C CA . LYS A 1 89 ? 12.026 -49.509 0.067 1.00 39.06 89 LYS A CA 1
ATOM 694 C C . LYS A 1 89 ? 13.214 -49.637 1.020 1.00 39.06 89 LYS A C 1
ATOM 696 O O . LYS A 1 89 ? 14.339 -49.244 0.656 1.00 39.06 89 LYS A O 1
#

Radius of gyration: 20.03 Å; chains: 1; bounding box: 38×60×36 Å

Foldseek 3Di:
DVVVVVVVVVQVCCCVPVVDGDDDLFDADDDCLCVVCVVVVHHSCVVPCPDRRNVRVVSSVCSVVVPDPPPDPPPPVVVCVVVVPPDDD

Sequence (89 aa):
DEGKRISERIITIVGQFLNYKVDYIGFVYDDPVVQASVIRQKPFMVVNPTSKPAVCLKHIVGRIEKTDMTGSEGVKNFLKKFIGGGKNK

pLDDT: mean 85.69, std 16.36, range [39.06, 98.06]

Secondary structure (DSSP, 8-state):
-HHHHHHHHHHHHHHHHH-------------HHHHHHHHTTS-HHHH-TTSHHHHHHHHHHHHHHT----TT--SHHHHHHHHTT----